Protein AF-A0A2V8IF53-F1 (afdb_monomer_lite)

pLDDT: mean 91.67, std 13.48, range [43.0, 98.69]

Sequence (154 aa):
MWLVLLFALASHRIVSTAPSVTEILFALGAGDQVVGDTLYCNYPEAAKSKPKIGGYATPNIELILALNPDLVFVNDSQTNVAAALRQTGRIDVITLHPDSVSGIYRSIQIIAEKIGMPERGTRLVQSIDSEIHQNTGRTNRAPKPKVLFVVGRT

Structure (mmCIF, N/CA/C/O backbone):
data_AF-A0A2V8IF53-F1
#
_entry.id   AF-A0A2V8IF53-F1
#
loop_
_atom_site.group_PDB
_atom_site.id
_atom_site.type_symbol
_atom_site.label_atom_id
_atom_site.label_alt_id
_atom_site.label_comp_id
_atom_site.label_asym_id
_atom_site.label_entity_id
_atom_site.label_seq_id
_atom_site.pdbx_PDB_ins_code
_atom_site.Cartn_x
_atom_site.Cartn_y
_atom_site.Cartn_z
_atom_site.occupancy
_atom_site.B_iso_or_equiv
_atom_site.auth_seq_id
_atom_site.auth_comp_id
_atom_site.auth_asym_id
_atom_site.auth_atom_id
_atom_site.pdbx_PDB_model_num
ATOM 1 N N . MET A 1 1 ? -1.450 -26.751 34.336 1.00 44.84 1 MET A N 1
ATOM 2 C CA . MET A 1 1 ? -1.413 -27.158 32.914 1.00 44.84 1 MET A CA 1
ATOM 3 C C . MET A 1 1 ? -2.764 -26.859 32.257 1.00 44.84 1 MET A C 1
ATOM 5 O O . MET A 1 1 ? -3.465 -27.786 31.905 1.00 44.84 1 MET A O 1
ATOM 9 N N . TRP A 1 2 ? -3.148 -25.578 32.163 1.00 44.59 2 TRP A N 1
ATOM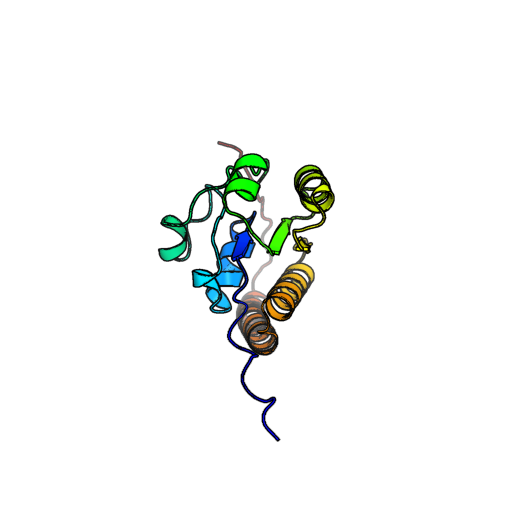 10 C CA . TRP A 1 2 ? -4.378 -25.078 31.511 1.00 44.59 2 TRP A CA 1
ATOM 11 C C . TRP A 1 2 ? -4.145 -23.613 31.089 1.00 44.59 2 TRP A C 1
ATOM 13 O O . TRP A 1 2 ? -4.813 -22.697 31.552 1.00 44.59 2 TRP A O 1
ATOM 23 N N . LEU A 1 3 ? -3.096 -23.361 30.301 1.00 46.38 3 LEU A N 1
ATOM 24 C CA . LEU A 1 3 ? -2.788 -22.012 29.800 1.00 46.38 3 LEU A CA 1
ATOM 25 C C . LEU A 1 3 ? -2.203 -22.077 28.385 1.00 46.38 3 LEU A C 1
ATOM 27 O O . LEU A 1 3 ? -1.224 -21.425 28.048 1.00 46.38 3 LEU A O 1
ATOM 31 N N . VAL A 1 4 ? -2.791 -22.938 27.562 1.00 48.81 4 VAL A N 1
ATOM 32 C CA . VAL A 1 4 ? -2.523 -23.021 26.129 1.00 48.81 4 VAL A CA 1
ATOM 33 C C . VAL A 1 4 ? -3.899 -22.994 25.484 1.00 48.81 4 VAL A C 1
ATOM 35 O O . VAL A 1 4 ? -4.661 -23.911 25.757 1.00 48.81 4 VAL A O 1
ATOM 38 N N . LEU A 1 5 ? -4.199 -21.936 24.715 1.00 47.09 5 LEU A N 1
ATOM 39 C CA . LEU A 1 5 ? -5.403 -21.680 23.881 1.00 47.09 5 LEU A CA 1
ATOM 40 C C . LEU A 1 5 ? -6.131 -20.352 24.171 1.00 47.09 5 LEU A C 1
ATOM 42 O O . LEU A 1 5 ? -7.354 -20.285 24.175 1.00 47.09 5 LEU A O 1
ATOM 46 N N . LEU A 1 6 ? -5.380 -19.261 24.341 1.00 45.66 6 LEU A N 1
ATOM 47 C CA . LEU A 1 6 ? -5.907 -17.895 24.178 1.00 45.66 6 LEU A CA 1
ATOM 48 C C . LEU A 1 6 ? -5.072 -17.060 23.190 1.00 45.66 6 LEU A C 1
ATOM 50 O O . LEU A 1 6 ? -5.159 -15.843 23.174 1.00 45.66 6 LEU A O 1
ATOM 54 N N . PHE A 1 7 ? -4.307 -17.711 22.305 1.00 43.81 7 PHE A N 1
ATOM 55 C CA . PHE A 1 7 ? -3.805 -17.084 21.072 1.00 43.81 7 PHE A CA 1
ATOM 56 C C . PHE A 1 7 ? -4.845 -17.211 19.949 1.00 43.81 7 PHE A C 1
ATOM 58 O O . PHE A 1 7 ? -4.545 -17.579 18.815 1.00 43.81 7 PHE A O 1
ATOM 65 N N . ALA A 1 8 ? -6.108 -16.937 20.277 1.00 43.00 8 ALA A N 1
ATOM 66 C CA . ALA A 1 8 ? -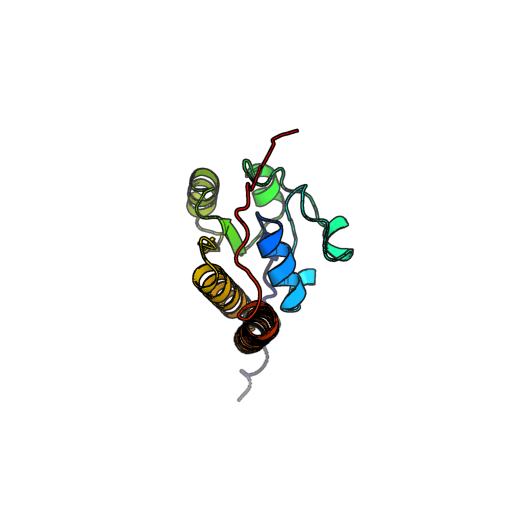7.121 -16.715 19.266 1.00 43.00 8 ALA A CA 1
ATOM 67 C C . ALA A 1 8 ? -6.849 -15.343 18.631 1.00 43.00 8 ALA A C 1
ATOM 69 O O . ALA A 1 8 ? -7.219 -14.314 19.181 1.00 43.00 8 ALA A O 1
ATOM 70 N N . LEU A 1 9 ? -6.181 -15.356 17.475 1.00 48.16 9 LEU A N 1
ATOM 71 C CA . LEU A 1 9 ? -6.576 -14.542 16.322 1.00 48.16 9 LEU A CA 1
ATOM 72 C C . LEU A 1 9 ? -6.796 -13.043 16.608 1.00 48.16 9 LEU A C 1
ATOM 74 O O . LEU A 1 9 ? -7.868 -12.514 16.315 1.00 48.16 9 LEU A O 1
ATOM 78 N N . ALA A 1 10 ? -5.792 -12.323 17.112 1.00 54.56 10 ALA A N 1
ATOM 79 C CA . ALA A 1 10 ? -5.787 -10.869 16.946 1.00 54.56 10 ALA A CA 1
ATOM 80 C C . ALA A 1 10 ? -5.505 -10.566 15.463 1.00 54.56 10 ALA A C 1
ATOM 82 O O . ALA A 1 10 ? -4.371 -10.326 15.061 1.00 54.56 10 ALA A O 1
ATOM 83 N N . SER A 1 11 ? -6.531 -10.709 14.623 1.00 78.06 11 SER A N 1
ATOM 84 C CA . SER A 1 11 ? -6.472 -10.320 13.219 1.00 78.06 11 SER A CA 1
ATOM 85 C C . SER A 1 11 ? -6.381 -8.803 13.167 1.00 78.06 11 SER A C 1
ATOM 87 O O . SER A 1 11 ? -7.297 -8.129 13.641 1.00 78.06 11 SER A O 1
ATOM 89 N N . HIS A 1 12 ? -5.302 -8.280 12.589 1.00 89.56 12 HIS A N 1
ATOM 90 C CA . HIS A 1 12 ? -5.130 -6.843 12.434 1.00 89.56 12 HIS A CA 1
ATOM 91 C C . HIS A 1 12 ? -6.292 -6.236 11.643 1.00 89.56 12 HIS A C 1
ATOM 93 O O . HIS A 1 12 ? -6.852 -6.857 10.733 1.00 89.56 12 HIS A O 1
ATOM 99 N N . ARG A 1 13 ? -6.640 -4.995 11.974 1.00 97.69 13 ARG A N 1
ATOM 100 C CA . ARG A 1 13 ? -7.487 -4.130 11.149 1.00 97.69 13 ARG A CA 1
ATOM 101 C C . ARG A 1 13 ? -6.573 -3.188 10.386 1.00 97.69 13 ARG A C 1
ATOM 103 O O . ARG A 1 13 ? -6.148 -2.158 10.909 1.00 97.69 13 ARG A O 1
ATOM 110 N N . ILE A 1 14 ? -6.270 -3.564 9.149 1.00 98.62 14 ILE A N 1
ATOM 111 C CA . ILE A 1 14 ? -5.221 -2.943 8.346 1.00 98.62 14 ILE A CA 1
ATOM 112 C C . ILE A 1 14 ? -5.814 -1.877 7.432 1.00 98.62 14 ILE A C 1
ATOM 114 O O . ILE A 1 14 ? -6.746 -2.143 6.671 1.00 98.62 14 ILE A O 1
ATOM 118 N N . VAL A 1 15 ? -5.228 -0.685 7.443 1.00 98.69 15 VAL A N 1
ATOM 119 C CA . VAL A 1 15 ? -5.435 0.299 6.376 1.00 98.69 15 VAL A CA 1
ATOM 120 C C . VAL A 1 15 ? -4.186 0.391 5.508 1.00 98.69 15 VAL A C 1
ATOM 122 O O . VAL A 1 15 ? -3.064 0.522 6.002 1.00 98.69 15 VAL A O 1
ATOM 125 N N . SER A 1 16 ? -4.404 0.341 4.196 1.00 98.25 16 SER A N 1
ATOM 126 C CA . SER A 1 16 ? -3.381 0.530 3.173 1.00 98.25 16 SER A CA 1
ATOM 127 C C . SER A 1 16 ? -3.539 1.902 2.526 1.00 98.25 16 SER A C 1
ATOM 129 O O . SER A 1 16 ? -4.583 2.212 1.958 1.00 98.25 16 SER A O 1
ATOM 131 N N . THR A 1 17 ? -2.508 2.742 2.558 1.00 98.12 17 THR A N 1
ATOM 132 C CA . THR A 1 17 ? -2.570 4.076 1.936 1.00 98.12 17 THR A CA 1
ATOM 133 C C . THR A 1 17 ? -1.946 4.129 0.538 1.00 98.12 17 THR A C 1
ATOM 135 O O . THR A 1 17 ? -1.714 5.220 0.009 1.00 98.12 17 THR A O 1
ATOM 138 N N . ALA A 1 18 ? -1.687 2.977 -0.090 1.00 97.56 18 ALA A N 1
ATOM 139 C CA . ALA A 1 18 ? -1.153 2.902 -1.448 1.00 97.56 18 ALA A CA 1
ATOM 140 C C . ALA A 1 18 ? -1.639 1.653 -2.205 1.00 97.56 18 ALA A C 1
ATOM 142 O O . ALA A 1 18 ? -1.716 0.585 -1.599 1.00 97.56 18 ALA A O 1
ATOM 143 N N . PRO A 1 19 ? -1.900 1.735 -3.527 1.00 97.69 19 PRO A N 1
ATOM 144 C CA . PRO A 1 19 ? -2.286 0.568 -4.328 1.00 97.69 19 PRO A CA 1
ATOM 145 C C . PRO A 1 19 ? -1.312 -0.603 -4.206 1.00 97.69 19 PRO A C 1
ATOM 147 O O . PRO A 1 19 ? -1.726 -1.702 -3.858 1.00 97.69 19 PRO A O 1
ATOM 150 N N . SER A 1 20 ? -0.009 -0.351 -4.352 1.00 97.19 20 SER A N 1
ATOM 151 C CA . SER A 1 20 ? 1.022 -1.392 -4.246 1.00 97.19 20 SER A CA 1
ATOM 152 C C . SER A 1 20 ? 1.027 -2.104 -2.891 1.00 97.19 20 SER A C 1
ATOM 154 O O . SER A 1 20 ? 1.244 -3.310 -2.823 1.00 97.19 20 SER A O 1
ATOM 156 N N . VAL A 1 21 ? 0.745 -1.385 -1.803 1.00 98.25 21 VAL A N 1
ATOM 157 C CA . VAL A 1 21 ? 0.645 -1.970 -0.459 1.00 98.25 21 VAL A CA 1
ATOM 158 C C . VAL A 1 21 ? -0.590 -2.859 -0.348 1.00 98.25 21 VAL A C 1
ATOM 160 O O . VAL A 1 21 ? -0.504 -3.954 0.206 1.00 98.25 21 VAL A O 1
ATOM 163 N N . THR A 1 22 ? -1.719 -2.430 -0.918 1.00 98.62 22 THR A N 1
ATOM 164 C CA . THR A 1 22 ? -2.940 -3.243 -0.978 1.00 98.62 22 THR A CA 1
ATOM 165 C C . THR A 1 22 ? -2.663 -4.545 -1.720 1.00 98.62 22 THR A C 1
ATOM 167 O O . THR A 1 22 ? -2.941 -5.619 -1.193 1.00 98.62 22 THR A O 1
ATOM 170 N N . GLU A 1 23 ? -2.035 -4.474 -2.891 1.00 98.50 23 GLU A N 1
ATOM 171 C CA . GLU A 1 23 ? -1.697 -5.657 -3.686 1.00 98.50 23 GLU A CA 1
ATOM 172 C C . GLU A 1 23 ? -0.788 -6.633 -2.929 1.00 98.50 23 GLU A C 1
ATOM 174 O O . GLU A 1 23 ? -1.057 -7.835 -2.920 1.00 98.50 23 GLU A O 1
ATOM 179 N N . ILE A 1 24 ? 0.231 -6.130 -2.222 1.00 98.50 24 ILE A N 1
ATOM 180 C CA . ILE A 1 24 ? 1.110 -6.959 -1.385 1.00 98.50 24 ILE A CA 1
ATOM 181 C C . ILE A 1 24 ? 0.313 -7.650 -0.270 1.00 98.50 24 ILE A C 1
ATOM 183 O O . ILE A 1 24 ? 0.467 -8.853 -0.066 1.00 98.50 24 ILE A O 1
ATOM 187 N N . LEU A 1 25 ? -0.566 -6.934 0.437 1.00 98.50 25 LEU A N 1
ATOM 188 C CA . LEU A 1 25 ? -1.388 -7.513 1.509 1.00 98.50 25 LEU A CA 1
ATOM 189 C C . LEU A 1 25 ? -2.289 -8.641 0.994 1.00 98.50 25 LEU A C 1
ATOM 191 O O . LEU A 1 25 ? -2.403 -9.687 1.637 1.00 98.50 25 LEU A O 1
ATOM 195 N N . PHE A 1 26 ? -2.890 -8.468 -0.184 1.00 98.50 26 PHE A N 1
ATOM 196 C CA . PHE A 1 26 ? -3.671 -9.524 -0.824 1.00 98.50 26 PHE A CA 1
ATOM 197 C C . PHE A 1 26 ? -2.797 -10.702 -1.271 1.00 98.50 26 PHE A C 1
ATOM 199 O O . PHE A 1 26 ? -3.159 -11.846 -1.000 1.00 98.50 26 PHE A O 1
ATOM 206 N N . ALA A 1 27 ? -1.633 -10.449 -1.875 1.00 98.25 27 ALA A N 1
ATOM 207 C CA . ALA A 1 27 ? -0.693 -11.494 -2.287 1.00 98.25 27 ALA A CA 1
ATOM 208 C C . ALA A 1 27 ? -0.168 -12.320 -1.098 1.00 98.25 27 ALA A C 1
ATOM 210 O O . ALA A 1 27 ? 0.072 -13.521 -1.220 1.00 98.25 27 ALA A O 1
ATOM 211 N N . LEU A 1 28 ? -0.041 -11.701 0.078 1.00 98.06 28 LEU A N 1
ATOM 212 C CA . LEU A 1 28 ? 0.330 -12.381 1.320 1.00 98.06 28 LEU A CA 1
ATOM 213 C C . LEU A 1 28 ? -0.849 -13.121 1.976 1.00 98.06 28 LEU A C 1
ATOM 215 O O . LEU A 1 28 ? -0.641 -13.893 2.911 1.00 98.06 28 LEU A O 1
ATOM 219 N N . GLY A 1 29 ? -2.076 -12.950 1.479 1.00 96.56 29 GLY A N 1
ATOM 220 C CA . GLY A 1 29 ? -3.283 -13.578 2.019 1.00 96.56 29 GLY A CA 1
ATOM 221 C C . GLY A 1 29 ? -3.858 -12.871 3.250 1.00 96.56 29 GLY A C 1
ATOM 222 O O . GLY A 1 29 ? -4.531 -13.511 4.052 1.00 96.56 29 GLY A O 1
ATOM 223 N N . ALA A 1 30 ? -3.598 -11.571 3.403 1.00 97.25 30 ALA A N 1
ATOM 224 C CA . ALA A 1 30 ? -4.172 -10.710 4.440 1.00 97.25 30 ALA A CA 1
ATOM 225 C C . ALA A 1 30 ? -5.255 -9.757 3.898 1.00 97.25 30 ALA A C 1
ATOM 227 O O . ALA A 1 30 ? -5.622 -8.789 4.559 1.00 97.25 30 ALA A O 1
ATOM 228 N N . GLY A 1 31 ? -5.807 -10.032 2.712 1.00 97.00 31 GLY A N 1
ATOM 229 C CA . GLY A 1 31 ? -6.852 -9.210 2.089 1.00 97.00 31 GLY A CA 1
ATOM 230 C C . GLY A 1 31 ? -8.104 -9.018 2.956 1.00 97.00 31 GLY A C 1
ATOM 231 O O . GLY A 1 31 ? -8.696 -7.938 2.955 1.00 97.00 31 GLY A O 1
ATOM 232 N N . ASP A 1 32 ? -8.485 -10.018 3.753 1.00 96.31 32 ASP A N 1
ATOM 233 C CA . ASP A 1 32 ? -9.634 -9.934 4.671 1.00 96.31 32 ASP A CA 1
ATOM 234 C C . ASP A 1 32 ? -9.383 -8.994 5.857 1.00 96.31 32 ASP A C 1
ATOM 236 O O . ASP A 1 32 ? -10.321 -8.420 6.405 1.00 96.31 32 ASP A O 1
ATOM 240 N N . GLN A 1 33 ? -8.113 -8.776 6.199 1.00 97.44 33 GLN A N 1
ATOM 241 C CA . GLN A 1 33 ? -7.681 -7.865 7.260 1.00 97.44 33 GLN A CA 1
ATOM 242 C C . GLN A 1 33 ? -7.680 -6.403 6.794 1.00 97.44 33 GLN A C 1
ATOM 244 O O . GLN A 1 33 ? -7.668 -5.489 7.617 1.00 97.44 33 GLN A O 1
ATOM 249 N N . VAL A 1 34 ? -7.712 -6.161 5.477 1.00 98.38 34 VAL A N 1
ATOM 250 C CA . VAL A 1 34 ? -7.773 -4.811 4.908 1.00 98.38 34 VAL A CA 1
ATOM 251 C C . VAL A 1 34 ? -9.170 -4.235 5.121 1.00 98.38 34 VAL A C 1
ATOM 253 O O . VAL A 1 34 ? -10.143 -4.703 4.522 1.00 98.38 34 VAL A O 1
ATOM 256 N N . VAL A 1 35 ? -9.261 -3.202 5.957 1.00 98.50 35 VAL A N 1
ATOM 257 C CA . VAL A 1 35 ? -10.508 -2.495 6.290 1.00 98.50 35 VAL A CA 1
ATOM 258 C C . VAL A 1 35 ? -10.653 -1.162 5.558 1.00 98.50 35 VAL A C 1
ATOM 260 O O . VAL A 1 35 ? -11.744 -0.601 5.551 1.00 98.50 35 VAL A O 1
ATOM 263 N N . GLY A 1 36 ? -9.591 -0.673 4.915 1.00 98.50 36 GLY A N 1
ATOM 264 C CA . GLY A 1 36 ? -9.638 0.513 4.067 1.00 98.50 36 GLY A CA 1
ATOM 265 C C . GLY A 1 36 ? -8.427 0.632 3.150 1.00 98.50 36 GLY A C 1
ATOM 266 O O . GLY A 1 36 ? -7.317 0.243 3.521 1.00 98.50 36 GLY A O 1
ATOM 267 N N . ASP A 1 37 ? -8.651 1.168 1.954 1.00 98.62 37 ASP A N 1
ATOM 268 C CA . ASP A 1 37 ? -7.616 1.382 0.945 1.00 98.62 37 ASP A CA 1
ATOM 269 C C . ASP A 1 37 ? -7.844 2.671 0.125 1.00 98.62 37 ASP A C 1
ATOM 271 O O . ASP A 1 37 ? -8.788 3.425 0.361 1.00 98.62 37 ASP A O 1
ATOM 275 N N . THR A 1 38 ? -6.952 3.000 -0.811 1.00 98.19 38 THR A N 1
ATOM 276 C CA . THR A 1 38 ? -7.082 4.241 -1.601 1.00 98.19 38 THR A CA 1
ATOM 277 C C . THR A 1 38 ? -8.056 4.102 -2.771 1.00 98.19 38 THR A C 1
ATOM 279 O O . THR A 1 38 ? -8.289 3.007 -3.279 1.00 98.19 38 THR A O 1
ATOM 282 N N . LEU A 1 39 ? -8.535 5.239 -3.288 1.00 97.38 39 LEU A N 1
ATOM 283 C CA . LEU A 1 39 ? -9.381 5.338 -4.489 1.00 97.38 39 LEU A CA 1
ATOM 284 C C . LEU A 1 39 ? -8.809 4.619 -5.724 1.00 97.38 39 LEU A C 1
ATOM 286 O O . LEU A 1 39 ? -9.564 4.240 -6.613 1.00 97.38 39 LEU A O 1
ATOM 290 N N . TYR A 1 40 ? -7.492 4.424 -5.777 1.00 96.38 40 TYR A N 1
ATOM 291 C CA . TYR A 1 40 ? -6.802 3.790 -6.900 1.00 96.38 40 TYR A CA 1
ATOM 292 C C . TYR A 1 40 ? -6.635 2.272 -6.733 1.00 96.38 40 TYR A C 1
ATOM 294 O O . TYR A 1 40 ? -6.130 1.613 -7.635 1.00 96.38 40 TYR A O 1
ATOM 302 N N . CYS A 1 41 ? -7.046 1.702 -5.596 1.00 97.38 41 CYS A N 1
ATOM 303 C CA . CYS A 1 41 ? -6.948 0.265 -5.348 1.00 97.38 41 CYS A CA 1
ATOM 304 C C . CYS A 1 41 ? -8.081 -0.466 -6.073 1.00 97.38 41 CYS A C 1
ATOM 306 O O . CYS A 1 41 ? -9.236 -0.445 -5.633 1.00 97.38 41 CYS A O 1
ATOM 308 N N . ASN A 1 42 ? -7.733 -1.096 -7.192 1.00 97.00 42 ASN A N 1
ATOM 309 C CA . ASN A 1 42 ? -8.644 -1.833 -8.065 1.00 97.00 42 ASN A CA 1
ATOM 310 C C . ASN A 1 42 ? -8.188 -3.277 -8.350 1.00 97.00 42 ASN A C 1
ATOM 312 O O . ASN A 1 42 ? -8.873 -3.979 -9.095 1.00 97.00 42 ASN A O 1
ATOM 316 N N . TYR A 1 43 ? -7.069 -3.706 -7.760 1.00 97.44 43 TYR A N 1
ATOM 317 C CA . TYR A 1 43 ? -6.520 -5.054 -7.859 1.00 97.44 43 TYR A CA 1
ATOM 318 C C . TYR A 1 43 ? -6.131 -5.590 -6.463 1.00 97.44 43 TYR A C 1
ATOM 320 O O . TYR A 1 43 ? -5.612 -4.827 -5.644 1.00 97.44 43 TYR A O 1
ATOM 328 N N . PRO A 1 44 ? -6.374 -6.885 -6.174 1.00 97.56 44 PRO A N 1
ATOM 329 C CA . PRO A 1 44 ? -7.242 -7.792 -6.938 1.00 97.56 44 PRO A CA 1
ATOM 330 C C . PRO A 1 44 ? -8.702 -7.306 -6.929 1.00 97.56 44 PRO A C 1
ATOM 332 O O . PRO A 1 44 ? -9.026 -6.327 -6.263 1.00 97.56 44 PRO A O 1
ATOM 335 N N . GLU A 1 45 ? -9.607 -7.980 -7.646 1.00 97.75 45 GLU A N 1
ATOM 336 C CA . GLU A 1 45 ? -11.021 -7.561 -7.757 1.00 97.75 45 GLU A CA 1
ATOM 337 C C . GLU A 1 45 ? -11.671 -7.291 -6.385 1.00 97.75 45 GLU A C 1
ATOM 339 O O . GLU A 1 45 ? -12.397 -6.313 -6.211 1.00 97.75 45 GLU A O 1
ATOM 344 N N . ALA A 1 46 ? -11.323 -8.096 -5.376 1.00 96.94 46 ALA A N 1
ATOM 345 C CA . ALA A 1 46 ? -11.785 -7.948 -3.997 1.00 96.94 46 ALA A CA 1
ATOM 346 C C . ALA A 1 46 ? -11.355 -6.631 -3.307 1.00 96.94 46 ALA A C 1
ATOM 348 O O . ALA A 1 46 ? -11.963 -6.237 -2.313 1.00 96.94 46 ALA A O 1
ATOM 349 N N . ALA A 1 47 ? -10.335 -5.925 -3.807 1.00 97.75 47 ALA A N 1
ATOM 350 C CA . ALA A 1 47 ? -9.946 -4.604 -3.305 1.00 97.75 47 ALA A CA 1
ATOM 351 C C . ALA A 1 47 ? -10.963 -3.515 -3.697 1.00 97.75 47 ALA A C 1
ATOM 353 O O . ALA A 1 47 ? -11.150 -2.530 -2.981 1.00 97.75 47 ALA A O 1
ATOM 354 N N . LYS A 1 48 ? -11.698 -3.687 -4.806 1.00 97.69 48 LYS A N 1
ATOM 355 C CA . LYS A 1 48 ? -12.672 -2.683 -5.271 1.00 97.69 48 LYS A CA 1
ATOM 356 C C . LYS A 1 48 ? -13.807 -2.451 -4.275 1.00 97.69 48 LYS A C 1
ATOM 358 O O . LYS A 1 48 ? -14.318 -1.339 -4.200 1.00 97.69 48 LYS A O 1
ATOM 363 N N . SER A 1 49 ? -14.170 -3.468 -3.492 1.00 97.06 49 SER A N 1
ATOM 364 C CA . SER A 1 49 ? -15.230 -3.378 -2.483 1.00 97.06 49 SER A CA 1
ATOM 365 C C . SER A 1 49 ? -14.761 -2.826 -1.135 1.00 97.06 49 SER A C 1
ATOM 367 O O . SER A 1 49 ? -15.582 -2.666 -0.232 1.00 97.06 49 SER A O 1
ATOM 369 N N . LYS A 1 50 ? -13.459 -2.569 -0.949 1.00 98.06 50 LYS A N 1
ATOM 370 C CA . LYS A 1 50 ? -12.942 -2.018 0.307 1.00 98.06 50 LYS A CA 1
ATOM 371 C C . LYS A 1 50 ? -13.349 -0.545 0.461 1.00 98.06 50 LYS A C 1
ATOM 373 O O . LYS A 1 50 ? -13.376 0.181 -0.537 1.00 98.06 50 LYS A O 1
ATOM 378 N N . PRO A 1 51 ? -13.658 -0.082 1.689 1.00 98.31 51 PRO A N 1
ATOM 379 C CA . PRO A 1 51 ? -13.896 1.332 1.956 1.00 98.31 51 PRO A CA 1
ATOM 380 C C . PRO A 1 51 ? -12.719 2.197 1.496 1.00 98.31 51 PRO A C 1
ATOM 382 O O . PRO A 1 51 ? -11.565 1.893 1.802 1.00 98.31 51 PRO A O 1
ATOM 385 N N . LYS A 1 52 ? -13.012 3.286 0.778 1.00 98.25 52 LYS A N 1
ATOM 386 C CA . LYS A 1 52 ? -11.980 4.165 0.222 1.00 98.25 52 LYS A CA 1
ATOM 387 C C . LYS A 1 52 ? -11.644 5.291 1.192 1.00 98.25 52 LYS A C 1
ATOM 389 O O . LYS A 1 52 ? -12.519 6.048 1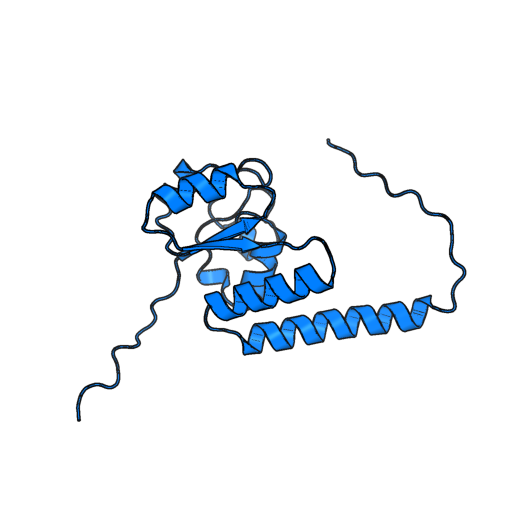.598 1.00 98.25 52 LYS A O 1
ATOM 394 N N . ILE A 1 53 ? -10.363 5.442 1.506 1.00 98.25 53 ILE A N 1
ATOM 395 C CA . ILE A 1 53 ? -9.827 6.460 2.422 1.00 98.25 53 ILE A CA 1
ATOM 396 C C . ILE A 1 53 ? -9.278 7.694 1.689 1.00 98.25 53 ILE A C 1
ATOM 398 O O . ILE A 1 53 ? -8.455 8.424 2.227 1.00 98.25 53 ILE A O 1
ATOM 402 N N . GLY A 1 54 ? -9.700 7.938 0.448 1.00 97.25 54 GLY A N 1
ATOM 403 C CA . GLY A 1 54 ? -9.206 9.046 -0.374 1.00 97.25 54 GLY A CA 1
ATOM 404 C C . GLY A 1 54 ? -8.047 8.665 -1.300 1.00 97.25 54 GLY A C 1
ATOM 405 O O . GLY A 1 54 ? -7.876 7.502 -1.672 1.00 97.25 54 GLY A O 1
ATOM 406 N N . GLY A 1 55 ? -7.299 9.669 -1.760 1.00 95.81 55 GLY A N 1
ATOM 407 C CA . GLY A 1 55 ? -6.264 9.499 -2.782 1.00 95.81 55 GLY A CA 1
ATOM 408 C C . GLY A 1 55 ? -4.932 8.983 -2.232 1.00 95.81 55 GLY A C 1
ATOM 409 O O . GLY A 1 55 ? -4.687 9.006 -1.032 1.00 95.81 55 GLY A O 1
ATOM 410 N N . TYR A 1 56 ? -4.032 8.578 -3.132 1.00 93.19 56 TYR A N 1
ATOM 411 C CA . TYR A 1 56 ? -2.658 8.198 -2.781 1.00 93.19 56 TYR A CA 1
ATOM 412 C C . TYR A 1 56 ? -1.846 9.365 -2.195 1.00 93.19 56 TYR A C 1
ATOM 414 O O . TYR A 1 56 ? -1.171 9.205 -1.186 1.00 93.19 56 TYR A O 1
ATOM 422 N N . ALA A 1 57 ? -1.896 10.549 -2.815 1.00 91.06 57 ALA A N 1
ATOM 423 C CA . ALA A 1 57 ? -1.129 11.707 -2.343 1.00 91.06 57 ALA A CA 1
ATOM 424 C C . ALA A 1 57 ? -1.740 12.344 -1.084 1.00 91.06 57 ALA A C 1
ATOM 426 O O . ALA A 1 57 ? -1.030 12.936 -0.275 1.00 91.06 57 ALA A O 1
ATOM 427 N N . THR A 1 58 ? -3.058 12.217 -0.925 1.00 89.25 58 THR A N 1
ATOM 428 C CA . THR A 1 58 ? -3.837 12.835 0.152 1.00 89.25 58 THR A CA 1
ATOM 429 C C . THR A 1 58 ? -4.837 11.848 0.777 1.00 89.25 58 THR A C 1
ATOM 431 O O . THR A 1 58 ? -6.051 12.007 0.617 1.00 89.25 58 THR A O 1
ATOM 434 N N . PRO A 1 59 ? -4.360 10.812 1.497 1.00 96.06 59 PRO A N 1
ATOM 435 C CA . PRO A 1 59 ? -5.228 9.977 2.321 1.00 96.06 59 PRO A CA 1
ATOM 436 C C . PRO A 1 59 ? -5.980 10.820 3.362 1.00 96.06 59 PRO A C 1
ATOM 438 O O . PRO A 1 59 ? -5.397 11.684 4.018 1.00 96.06 59 PRO A O 1
ATOM 441 N N . ASN A 1 60 ? -7.275 10.567 3.530 1.00 97.94 60 ASN A N 1
ATOM 442 C CA . ASN A 1 60 ? -8.127 11.267 4.481 1.00 97.94 60 ASN A CA 1
ATOM 443 C C . ASN A 1 60 ? -8.010 10.622 5.871 1.00 97.94 60 ASN A C 1
ATOM 445 O O . ASN A 1 60 ? -8.495 9.515 6.099 1.00 97.94 60 ASN A O 1
ATOM 449 N N . ILE A 1 61 ? -7.392 11.342 6.808 1.00 97.62 61 ILE A N 1
ATOM 450 C CA . ILE A 1 61 ? -7.139 10.870 8.175 1.00 97.62 61 ILE A CA 1
ATOM 451 C C . ILE A 1 61 ? -8.441 10.564 8.928 1.00 97.62 61 ILE A C 1
ATOM 453 O O . ILE A 1 61 ? -8.502 9.558 9.626 1.00 97.62 61 ILE A O 1
ATOM 457 N N . GLU A 1 62 ? -9.493 11.370 8.777 1.00 97.75 62 GLU A N 1
ATOM 458 C CA . GLU A 1 62 ? -10.769 11.150 9.474 1.00 97.75 62 GLU A CA 1
ATOM 459 C C . GLU A 1 62 ? -11.419 9.832 9.043 1.00 97.75 62 GLU A C 1
ATOM 461 O O . GLU A 1 62 ? -11.849 9.047 9.890 1.00 97.75 62 GLU A O 1
ATOM 466 N N . LEU A 1 63 ? -11.405 9.539 7.736 1.00 98.38 63 LEU A N 1
ATOM 467 C CA . LEU A 1 63 ? -11.882 8.258 7.208 1.00 98.38 63 LEU A CA 1
ATOM 468 C C . LEU A 1 63 ? -11.043 7.087 7.727 1.00 98.38 63 LEU A C 1
ATOM 470 O O . LEU A 1 63 ? -11.603 6.061 8.107 1.00 98.38 63 LEU A O 1
ATOM 474 N N . ILE A 1 64 ? -9.715 7.240 7.794 1.00 98.38 64 ILE A N 1
ATOM 475 C CA . ILE A 1 64 ? -8.829 6.216 8.368 1.00 98.38 64 ILE A CA 1
ATOM 476 C C . ILE A 1 64 ? -9.206 5.954 9.830 1.00 98.38 64 ILE A C 1
ATOM 478 O O . ILE A 1 64 ? -9.376 4.802 10.222 1.00 98.38 64 ILE A O 1
ATOM 482 N N . LEU A 1 65 ? -9.374 7.001 10.641 1.00 97.81 65 LEU A N 1
ATOM 483 C CA . LEU A 1 65 ? -9.691 6.862 12.064 1.00 97.81 65 LEU A CA 1
ATOM 484 C C . LEU A 1 65 ? -11.070 6.235 12.301 1.00 97.81 65 LEU A C 1
ATOM 486 O O . LEU A 1 65 ? -11.200 5.418 13.217 1.00 97.81 65 LEU A O 1
ATOM 490 N N . ALA A 1 66 ? -12.061 6.567 11.468 1.00 98.25 66 ALA A N 1
ATOM 491 C CA . ALA A 1 66 ? -13.416 6.020 11.533 1.00 98.25 66 ALA A CA 1
ATOM 492 C C . ALA A 1 66 ? -13.464 4.501 11.294 1.00 98.25 66 ALA A C 1
ATOM 494 O O . ALA A 1 66 ? -14.320 3.812 11.848 1.00 98.25 66 ALA A O 1
ATOM 495 N N . LEU A 1 67 ? -12.514 3.954 10.528 1.00 98.19 67 LEU A N 1
ATOM 496 C CA . LEU A 1 67 ? -12.388 2.509 10.304 1.00 98.19 67 LEU A CA 1
ATOM 497 C C . LEU A 1 67 ? -11.783 1.762 11.499 1.00 98.19 67 LEU A C 1
ATOM 499 O O . LEU A 1 67 ? -11.692 0.535 11.464 1.00 98.19 67 LEU A O 1
ATOM 503 N N . ASN A 1 68 ? -11.380 2.470 12.554 1.00 97.19 68 ASN A N 1
ATOM 504 C CA . ASN A 1 68 ? -10.765 1.910 13.753 1.00 97.19 68 ASN A CA 1
ATOM 505 C C . ASN A 1 68 ? -9.641 0.884 13.458 1.00 97.19 68 ASN A C 1
ATOM 507 O O . ASN A 1 68 ? -9.759 -0.272 13.875 1.00 97.19 68 ASN A O 1
ATOM 511 N N . PRO A 1 69 ? -8.599 1.257 12.689 1.00 98.00 69 PRO A N 1
ATOM 512 C CA . PRO A 1 69 ? -7.470 0.378 12.424 1.00 98.00 69 PRO A CA 1
ATOM 513 C C . PRO A 1 69 ? -6.555 0.265 13.642 1.00 98.00 69 PRO A C 1
ATOM 515 O O . PRO A 1 69 ? -6.475 1.183 14.463 1.00 98.00 69 PRO A O 1
ATOM 518 N N . ASP A 1 70 ? -5.826 -0.843 13.708 1.00 97.38 70 ASP A N 1
ATOM 519 C CA . ASP A 1 70 ? -4.708 -1.042 14.636 1.00 97.38 70 ASP A CA 1
ATOM 520 C C . ASP A 1 70 ? -3.344 -0.997 13.925 1.00 97.38 70 ASP A C 1
ATOM 522 O O . ASP A 1 70 ? -2.328 -0.743 14.571 1.00 97.38 70 ASP A O 1
ATOM 526 N N . LEU A 1 71 ? -3.328 -1.147 12.595 1.00 98.50 71 LEU A N 1
ATOM 527 C CA . LEU A 1 71 ? -2.136 -1.125 11.755 1.00 98.50 71 LEU A CA 1
ATOM 528 C C . LEU A 1 71 ? -2.389 -0.298 10.491 1.00 98.50 71 LEU A C 1
ATOM 530 O O . LEU A 1 71 ? -3.353 -0.526 9.756 1.00 98.50 71 LEU A O 1
ATOM 534 N N . VAL A 1 72 ? -1.505 0.658 10.209 1.00 98.62 72 VAL A N 1
ATOM 535 C CA . VAL A 1 72 ? -1.554 1.462 8.983 1.00 98.62 72 VAL A CA 1
ATOM 536 C C . VAL A 1 72 ? -0.198 1.444 8.302 1.00 98.62 72 VAL A C 1
ATOM 538 O O . VAL A 1 72 ? 0.813 1.846 8.879 1.00 98.62 72 VAL A O 1
ATOM 541 N N . PHE A 1 73 ? -0.187 1.023 7.043 1.00 98.62 73 PHE A N 1
ATOM 542 C CA . PHE A 1 73 ? 0.986 1.132 6.186 1.00 98.62 73 PHE A CA 1
ATOM 543 C C . PHE A 1 73 ? 0.916 2.432 5.397 1.00 98.62 73 PHE A C 1
ATOM 545 O O . PHE A 1 73 ? -0.065 2.668 4.692 1.00 98.62 73 PHE A O 1
ATOM 552 N N . VAL A 1 74 ? 1.965 3.245 5.509 1.00 97.88 74 VAL A N 1
ATOM 553 C CA . VAL A 1 74 ? 2.105 4.532 4.823 1.00 97.88 74 VAL A CA 1
ATOM 554 C C . VAL A 1 74 ? 3.330 4.544 3.925 1.00 97.88 74 VAL A C 1
ATOM 556 O O . VAL A 1 74 ? 4.358 3.955 4.255 1.00 97.88 74 VAL A O 1
ATOM 559 N N . ASN A 1 75 ? 3.240 5.233 2.792 1.00 95.38 75 ASN A N 1
ATOM 560 C CA . ASN A 1 75 ? 4.417 5.524 1.978 1.00 95.38 75 ASN A CA 1
ATOM 561 C C . ASN A 1 75 ? 5.228 6.666 2.626 1.00 95.38 75 ASN A C 1
ATOM 563 O O . ASN A 1 75 ? 4.660 7.527 3.303 1.00 95.38 75 ASN A O 1
ATOM 567 N N . ASP A 1 76 ? 6.544 6.681 2.441 1.00 93.50 76 ASP A N 1
ATOM 568 C CA . ASP A 1 76 ? 7.447 7.708 2.971 1.00 93.50 76 ASP A CA 1
ATOM 569 C C . ASP A 1 76 ? 7.117 9.128 2.493 1.00 93.50 76 ASP A C 1
ATOM 571 O O . ASP A 1 76 ? 7.313 10.088 3.241 1.00 93.50 76 ASP A O 1
ATOM 575 N N . SER A 1 77 ? 6.489 9.272 1.324 1.00 93.69 77 SER A N 1
ATOM 576 C CA . SER A 1 77 ? 5.991 10.562 0.840 1.00 93.69 77 SER A CA 1
ATOM 577 C C . SER A 1 77 ? 4.801 11.117 1.642 1.00 93.69 77 SER A C 1
ATOM 579 O O . SER A 1 77 ? 4.449 12.285 1.488 1.00 93.69 77 SER A O 1
ATOM 581 N N . GLN A 1 78 ? 4.141 10.309 2.479 1.00 94.81 78 GLN A N 1
ATOM 582 C CA . GLN A 1 78 ? 2.920 10.667 3.218 1.00 94.81 78 GLN A CA 1
ATOM 583 C C . GLN A 1 78 ? 3.219 11.083 4.672 1.00 94.81 78 GLN A C 1
ATOM 585 O O . GLN A 1 78 ? 2.527 10.687 5.614 1.00 94.81 78 GLN A O 1
ATOM 590 N N . THR A 1 79 ? 4.257 11.897 4.873 1.00 94.62 79 THR A N 1
ATOM 591 C CA . THR A 1 79 ? 4.781 12.281 6.198 1.00 94.62 79 THR A CA 1
ATOM 592 C C . THR A 1 79 ? 3.726 12.878 7.134 1.00 94.62 79 THR A C 1
ATOM 594 O O . THR A 1 79 ? 3.657 12.494 8.301 1.00 94.62 79 THR A O 1
ATOM 597 N N . ASN A 1 80 ? 2.859 13.759 6.626 1.00 95.38 80 ASN A N 1
ATOM 598 C CA . ASN A 1 80 ? 1.803 14.399 7.420 1.00 95.38 80 ASN A CA 1
ATOM 599 C C . ASN A 1 80 ? 0.759 13.391 7.924 1.00 95.38 80 ASN A C 1
ATOM 601 O O . ASN A 1 80 ? 0.362 13.445 9.087 1.00 95.38 80 ASN A O 1
ATOM 605 N N . VAL A 1 81 ? 0.353 12.443 7.070 1.00 96.25 81 VAL A N 1
ATOM 606 C CA . VAL A 1 81 ? -0.572 11.363 7.451 1.00 96.25 81 VAL A CA 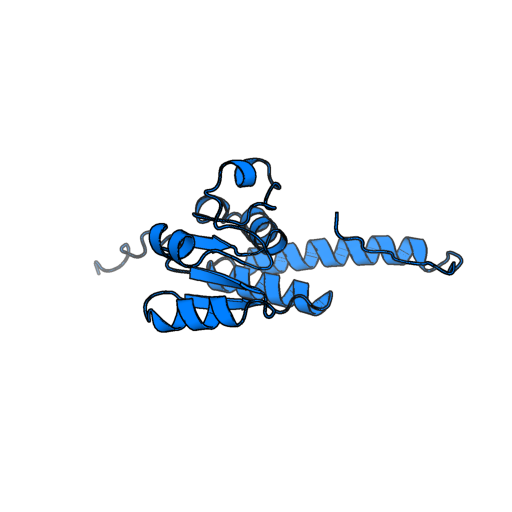1
ATOM 607 C C . VAL A 1 81 ? 0.074 10.484 8.516 1.00 96.25 81 VAL A C 1
ATOM 609 O O . VAL A 1 81 ? -0.543 10.206 9.542 1.00 96.25 81 VAL A O 1
ATOM 612 N N . ALA A 1 82 ? 1.340 10.106 8.317 1.00 97.12 82 ALA A N 1
ATOM 613 C CA . ALA A 1 82 ? 2.083 9.298 9.276 1.00 97.12 82 ALA A CA 1
ATOM 614 C C . ALA A 1 82 ? 2.177 9.977 10.652 1.00 97.12 82 ALA A C 1
ATOM 616 O O . ALA A 1 82 ? 1.920 9.345 11.676 1.00 97.12 82 ALA A O 1
ATOM 617 N N . ALA A 1 83 ? 2.524 11.267 10.682 1.00 97.31 83 ALA A N 1
ATOM 618 C CA . ALA A 1 83 ? 2.647 12.041 11.912 1.00 97.31 83 ALA A CA 1
ATOM 619 C C . ALA A 1 83 ? 1.307 12.151 12.655 1.00 97.31 83 ALA A C 1
ATOM 621 O O . ALA A 1 83 ? 1.250 11.859 13.849 1.00 97.31 83 ALA A O 1
ATOM 622 N N . ALA A 1 84 ? 0.228 12.500 11.951 1.00 96.88 84 ALA A N 1
ATOM 623 C CA . ALA A 1 84 ? -1.099 12.638 12.547 1.00 96.88 84 ALA A CA 1
ATOM 624 C C . ALA A 1 84 ? -1.627 11.313 13.119 1.00 96.88 84 ALA A C 1
ATOM 626 O O . ALA A 1 84 ? -2.136 11.276 14.237 1.00 96.88 84 ALA A O 1
ATOM 627 N N . LEU A 1 85 ? -1.461 10.201 12.395 1.00 97.81 85 LEU A N 1
ATOM 628 C CA . LEU A 1 85 ? -1.892 8.887 12.880 1.00 97.81 85 LEU A CA 1
ATOM 629 C C . LEU A 1 85 ? -1.070 8.428 14.092 1.00 97.81 85 LEU A C 1
ATOM 631 O O . LEU A 1 85 ? -1.641 7.898 15.044 1.00 97.81 85 LEU A O 1
ATOM 635 N N . ARG A 1 86 ? 0.245 8.688 14.115 1.00 97.75 86 ARG A N 1
ATOM 636 C CA . ARG A 1 86 ? 1.107 8.373 15.270 1.00 97.75 86 ARG A CA 1
ATOM 637 C C . ARG A 1 86 ? 0.729 9.156 16.524 1.00 97.75 86 ARG A C 1
ATOM 639 O O . ARG A 1 86 ? 0.787 8.599 17.615 1.00 97.75 86 ARG A O 1
ATOM 646 N N . GLN A 1 87 ? 0.296 10.412 16.385 1.00 96.94 87 GLN A N 1
ATOM 647 C CA . GLN A 1 87 ? -0.147 11.238 17.518 1.00 96.94 87 GLN A CA 1
ATOM 648 C C . GLN A 1 87 ? -1.350 10.648 18.265 1.00 96.94 87 GLN A C 1
ATOM 650 O O . GLN A 1 87 ? -1.557 10.970 19.431 1.00 96.94 87 GLN A O 1
ATOM 655 N N . THR A 1 88 ? -2.119 9.754 17.637 1.00 95.12 88 THR A N 1
ATOM 656 C CA . THR A 1 88 ? -3.226 9.061 18.314 1.00 95.12 88 THR A CA 1
ATOM 657 C C . THR A 1 88 ? -2.762 8.081 19.393 1.00 95.12 88 THR A C 1
ATOM 659 O O . THR A 1 88 ? -3.572 7.676 20.223 1.00 95.12 88 THR A O 1
ATOM 662 N N . GLY A 1 89 ? -1.495 7.646 19.359 1.00 94.06 89 GLY A N 1
ATOM 663 C CA . GLY A 1 89 ? -0.899 6.718 20.325 1.00 94.06 89 GLY A CA 1
ATOM 664 C C . GLY A 1 89 ? -1.448 5.285 20.303 1.00 94.06 89 GLY A C 1
ATOM 665 O O . GLY A 1 89 ? -0.957 4.447 21.053 1.00 94.06 89 GLY A O 1
ATOM 666 N N . ARG A 1 90 ? -2.447 4.988 19.461 1.00 94.12 90 ARG A N 1
ATOM 667 C CA . ARG A 1 90 ? -3.158 3.694 19.428 1.00 94.12 90 ARG A CA 1
ATOM 668 C C . ARG A 1 90 ? -2.929 2.876 18.155 1.00 94.12 90 ARG A C 1
ATOM 670 O O . ARG A 1 90 ? -3.292 1.709 18.122 1.00 94.12 90 ARG A O 1
ATOM 677 N N . ILE A 1 91 ? -2.404 3.504 17.104 1.00 97.69 91 ILE A N 1
ATOM 678 C CA . ILE A 1 91 ? -2.240 2.909 15.774 1.00 97.69 91 ILE A CA 1
ATOM 679 C C . ILE A 1 91 ? -0.756 2.621 15.551 1.00 97.69 91 ILE A C 1
ATOM 681 O O . ILE A 1 91 ? 0.061 3.539 15.660 1.00 97.69 91 ILE A O 1
ATOM 685 N N . ASP A 1 92 ? -0.404 1.384 15.192 1.00 97.69 92 ASP A N 1
ATOM 686 C CA . ASP A 1 92 ? 0.939 1.075 14.696 1.00 97.69 92 ASP A CA 1
ATOM 687 C C . ASP A 1 92 ? 1.067 1.588 13.253 1.00 97.69 92 ASP A C 1
ATOM 689 O O . ASP A 1 92 ? 0.340 1.160 12.354 1.00 97.69 92 ASP A O 1
ATOM 693 N N . VAL A 1 93 ? 1.954 2.560 13.027 1.00 98.38 93 VAL A N 1
ATOM 694 C CA . VAL A 1 93 ? 2.107 3.235 11.729 1.00 98.38 93 VAL A CA 1
ATOM 695 C C . VAL A 1 93 ? 3.459 2.897 11.120 1.00 98.38 93 VAL A C 1
ATOM 697 O O . VAL A 1 93 ? 4.503 3.408 11.548 1.00 98.38 93 VAL A O 1
ATOM 700 N N . ILE A 1 94 ? 3.425 2.101 10.055 1.00 98.38 94 ILE A N 1
ATOM 701 C CA . ILE A 1 94 ? 4.606 1.570 9.381 1.00 98.38 94 ILE A CA 1
ATOM 702 C C . ILE A 1 94 ? 4.878 2.350 8.105 1.00 98.38 94 ILE A C 1
ATOM 704 O O . ILE A 1 94 ? 4.084 2.325 7.168 1.00 98.38 94 ILE A O 1
ATOM 708 N N . THR A 1 95 ? 6.021 3.033 8.065 1.00 98.06 95 THR A N 1
ATOM 709 C CA . THR A 1 95 ? 6.463 3.772 6.879 1.00 98.06 95 THR A CA 1
ATOM 710 C C . THR A 1 95 ? 7.298 2.877 5.970 1.00 98.06 95 THR A C 1
ATOM 712 O O . THR A 1 95 ? 8.305 2.311 6.396 1.00 98.06 95 THR A O 1
ATOM 715 N N . LEU A 1 96 ? 6.884 2.769 4.711 1.00 98.06 96 LEU A N 1
ATOM 716 C CA . LEU A 1 96 ? 7.511 1.956 3.675 1.00 98.06 96 LEU A CA 1
ATOM 717 C C . LEU A 1 96 ? 8.258 2.844 2.676 1.00 98.06 96 LEU A C 1
ATOM 719 O O . LEU A 1 96 ? 7.791 3.932 2.348 1.00 98.06 96 LEU A O 1
ATOM 723 N N . HIS A 1 97 ? 9.381 2.338 2.163 1.00 96.69 97 HIS A N 1
ATOM 724 C CA . HIS A 1 97 ? 10.285 3.062 1.261 1.00 96.69 97 HIS A CA 1
ATOM 725 C C . HIS A 1 97 ? 10.553 2.220 -0.006 1.00 96.69 97 HIS A C 1
ATOM 727 O O . HIS A 1 97 ? 11.598 1.573 -0.113 1.00 96.69 97 HIS A O 1
ATOM 733 N N . PRO A 1 98 ? 9.593 2.126 -0.945 1.00 94.06 98 PRO A N 1
ATOM 734 C CA . PRO A 1 98 ? 9.718 1.314 -2.158 1.00 94.06 98 PRO A CA 1
ATOM 735 C C . PRO A 1 98 ? 10.366 2.096 -3.322 1.00 94.06 98 PRO A C 1
ATOM 737 O O . PRO A 1 98 ? 9.833 2.123 -4.428 1.00 94.06 98 PRO A O 1
ATOM 740 N N . ASP A 1 99 ? 11.504 2.751 -3.083 1.00 93.56 99 ASP A N 1
ATOM 741 C CA . ASP A 1 99 ? 12.206 3.624 -4.049 1.00 93.56 99 ASP A CA 1
ATOM 742 C C . ASP A 1 99 ? 13.092 2.872 -5.067 1.00 93.56 99 ASP A C 1
ATOM 744 O O . ASP A 1 99 ? 13.680 3.457 -5.977 1.00 93.56 99 ASP A O 1
ATOM 748 N N . SER A 1 100 ? 13.197 1.557 -4.905 1.00 95.75 100 SER A N 1
ATOM 749 C CA . SER A 1 100 ? 14.072 0.663 -5.656 1.00 95.75 100 SER A CA 1
ATOM 750 C C . SER A 1 100 ? 13.528 -0.765 -5.604 1.00 95.75 100 SER A C 1
ATOM 752 O O . SER A 1 100 ? 12.687 -1.085 -4.765 1.00 95.75 100 SER A O 1
ATOM 754 N N . VAL A 1 101 ? 14.024 -1.665 -6.460 1.00 94.62 101 VAL A N 1
ATOM 755 C CA . VAL A 1 101 ? 13.633 -3.092 -6.417 1.00 94.62 101 VAL A CA 1
ATOM 756 C C . VAL A 1 101 ? 13.944 -3.706 -5.047 1.00 94.62 101 VAL A C 1
ATOM 758 O O . VAL A 1 101 ? 13.101 -4.373 -4.451 1.00 94.62 101 VAL A O 1
ATOM 761 N N . SER A 1 102 ? 15.119 -3.413 -4.488 1.00 95.94 102 SER A N 1
ATOM 762 C CA . SER A 1 102 ? 15.486 -3.836 -3.134 1.00 95.94 102 SER A CA 1
ATOM 763 C C . SER A 1 102 ? 14.608 -3.183 -2.058 1.00 95.94 102 SER A C 1
ATOM 765 O O . SER A 1 102 ? 14.252 -3.847 -1.082 1.00 95.94 102 SER A O 1
ATOM 767 N N . GLY A 1 103 ? 14.211 -1.919 -2.236 1.00 97.12 103 GLY A N 1
ATOM 768 C CA . GLY A 1 103 ? 13.240 -1.229 -1.380 1.00 97.12 103 GLY A CA 1
ATOM 769 C C . GLY A 1 103 ? 11.851 -1.877 -1.407 1.00 97.12 103 GLY A C 1
ATOM 770 O O . GLY A 1 103 ? 11.217 -2.034 -0.360 1.00 97.12 103 GLY A O 1
ATOM 771 N N . ILE A 1 104 ? 11.401 -2.346 -2.574 1.00 97.12 104 ILE A N 1
ATOM 772 C CA . ILE A 1 104 ? 10.164 -3.127 -2.727 1.00 97.12 104 ILE A CA 1
ATOM 773 C C . ILE A 1 104 ? 10.285 -4.455 -1.976 1.00 97.12 104 ILE A C 1
ATOM 775 O O . ILE A 1 104 ? 9.409 -4.775 -1.173 1.00 97.12 104 ILE A O 1
ATOM 779 N N . TYR A 1 105 ? 11.383 -5.199 -2.153 1.00 97.94 105 TYR A N 1
ATOM 780 C CA . TYR A 1 105 ? 11.605 -6.460 -1.434 1.00 97.94 105 TYR A CA 1
ATOM 781 C C . TYR A 1 105 ? 11.590 -6.258 0.081 1.00 97.94 105 TYR A C 1
ATOM 783 O O . TYR A 1 105 ? 10.935 -7.008 0.803 1.00 97.94 105 TYR A O 1
ATOM 791 N N . ARG A 1 106 ? 12.258 -5.206 0.566 1.00 98.31 106 ARG A N 1
ATOM 792 C CA . ARG A 1 106 ? 12.247 -4.842 1.985 1.00 98.31 106 ARG A CA 1
ATOM 793 C C . ARG A 1 106 ? 10.842 -4.487 2.466 1.00 98.31 106 ARG A C 1
ATOM 795 O O . ARG A 1 106 ? 10.448 -4.932 3.537 1.00 98.31 106 ARG A O 1
ATOM 802 N N . SER A 1 107 ? 10.084 -3.726 1.680 1.00 98.31 107 SER A N 1
ATOM 803 C CA . SER A 1 107 ? 8.706 -3.359 2.020 1.00 98.31 107 SER A CA 1
ATOM 804 C C . SER A 1 107 ? 7.809 -4.596 2.130 1.00 98.31 107 SER A C 1
ATOM 806 O O . SER A 1 107 ? 7.048 -4.700 3.087 1.00 98.31 107 SER A O 1
ATOM 808 N N . ILE A 1 108 ? 7.952 -5.572 1.223 1.00 98.62 108 ILE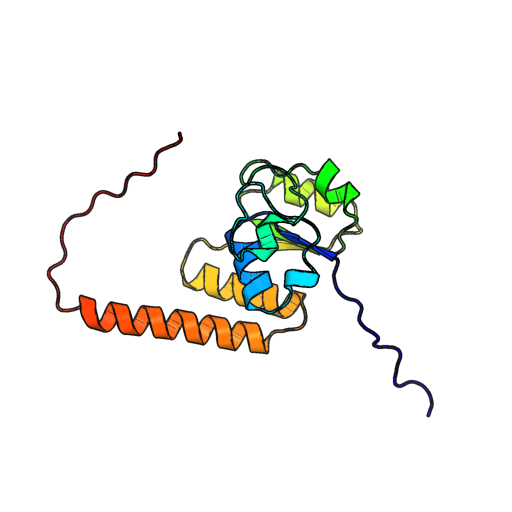 A N 1
ATOM 809 C CA . ILE A 1 108 ? 7.244 -6.860 1.298 1.00 98.62 108 ILE A CA 1
ATOM 810 C C . ILE A 1 108 ? 7.589 -7.606 2.591 1.00 98.62 108 ILE A C 1
ATOM 812 O O . ILE A 1 108 ? 6.679 -8.084 3.263 1.00 98.62 108 ILE A O 1
ATOM 816 N N . GLN A 1 109 ? 8.873 -7.692 2.959 1.00 98.50 109 GLN A N 1
ATOM 817 C CA . GLN A 1 109 ? 9.286 -8.359 4.201 1.00 98.50 109 GLN A CA 1
ATOM 818 C C . GLN A 1 109 ? 8.723 -7.656 5.438 1.00 98.50 109 GLN A C 1
ATOM 820 O O . GLN A 1 109 ? 8.121 -8.314 6.276 1.00 98.50 109 GLN A O 1
ATOM 825 N N . ILE A 1 110 ? 8.825 -6.325 5.515 1.00 98.56 110 ILE A N 1
ATOM 826 C CA . ILE A 1 110 ? 8.281 -5.542 6.635 1.00 98.56 110 ILE A CA 1
ATOM 827 C C . ILE A 1 110 ? 6.772 -5.765 6.775 1.00 98.56 110 ILE A C 1
ATOM 829 O O . ILE A 1 110 ? 6.282 -5.983 7.883 1.00 98.56 110 ILE A O 1
ATOM 833 N N . ILE A 1 111 ? 6.026 -5.725 5.664 1.00 98.44 111 ILE A N 1
ATOM 834 C CA . ILE A 1 111 ? 4.584 -6.001 5.680 1.00 98.44 111 ILE A CA 1
ATOM 835 C C . ILE A 1 111 ? 4.336 -7.426 6.184 1.00 98.44 111 ILE A C 1
ATOM 837 O O . ILE A 1 111 ? 3.541 -7.611 7.102 1.00 98.44 111 ILE A O 1
ATOM 841 N N . ALA A 1 112 ? 5.029 -8.417 5.619 1.00 98.19 112 ALA A N 1
ATOM 842 C CA . ALA A 1 112 ? 4.873 -9.826 5.964 1.00 98.19 112 ALA A CA 1
ATOM 843 C C . ALA A 1 112 ? 5.187 -10.115 7.439 1.00 98.19 112 ALA A C 1
ATOM 845 O O . ALA A 1 112 ? 4.446 -10.852 8.083 1.00 98.19 112 ALA A O 1
ATOM 846 N N . GLU A 1 113 ? 6.237 -9.517 7.993 1.00 97.56 113 GLU A N 1
ATOM 847 C CA . GLU A 1 113 ? 6.575 -9.606 9.415 1.00 97.56 113 GLU A CA 1
ATOM 848 C C . GLU A 1 113 ? 5.469 -9.006 10.285 1.00 97.56 113 GLU A C 1
ATOM 850 O O . GLU A 1 113 ? 5.013 -9.643 11.235 1.00 97.56 113 GLU A O 1
ATOM 855 N N . LYS A 1 114 ? 4.987 -7.810 9.927 1.00 97.19 114 LYS A N 1
ATOM 856 C CA . LYS A 1 114 ? 3.964 -7.090 10.695 1.00 97.19 114 LYS A CA 1
ATOM 857 C C . LYS A 1 114 ? 2.616 -7.798 10.734 1.00 97.19 114 LYS A C 1
ATOM 859 O O . LYS A 1 114 ? 1.926 -7.699 11.738 1.00 97.19 114 LYS A O 1
ATOM 864 N N . ILE A 1 115 ? 2.264 -8.541 9.688 1.00 95.75 115 ILE A N 1
ATOM 865 C CA . ILE A 1 115 ? 1.025 -9.334 9.638 1.00 95.75 115 ILE A CA 1
ATOM 866 C C . ILE A 1 115 ? 1.214 -10.787 10.112 1.00 95.75 115 ILE A C 1
ATOM 868 O O . ILE A 1 115 ? 0.296 -11.596 9.978 1.00 95.75 115 ILE A O 1
ATOM 872 N N . GLY A 1 116 ? 2.397 -11.152 10.625 1.00 95.56 116 GLY A N 1
ATOM 873 C CA . GLY A 1 116 ? 2.679 -12.497 11.140 1.00 95.56 116 GLY A CA 1
ATOM 874 C C . GLY A 1 116 ? 2.833 -13.579 10.063 1.00 95.56 116 GLY A C 1
ATOM 875 O O . GLY A 1 116 ? 2.584 -14.754 10.323 1.00 95.56 116 GLY A O 1
ATOM 876 N N . MET A 1 117 ? 3.233 -13.206 8.845 1.00 96.25 117 MET A N 1
ATOM 877 C CA . MET A 1 117 ? 3.396 -14.101 7.692 1.00 96.25 117 MET A CA 1
ATOM 878 C C . MET A 1 117 ? 4.788 -14.009 7.018 1.00 96.25 117 MET A C 1
ATOM 880 O O . MET A 1 117 ? 4.853 -13.994 5.783 1.00 96.25 117 MET A O 1
ATOM 884 N N . PRO A 1 118 ? 5.915 -13.987 7.761 1.00 97.19 118 PRO A N 1
ATOM 885 C CA . PRO A 1 118 ? 7.246 -13.720 7.199 1.00 97.19 118 PRO A CA 1
ATOM 886 C C . PRO A 1 118 ? 7.635 -14.689 6.072 1.00 97.19 118 PRO A C 1
ATOM 888 O O . PRO A 1 118 ? 8.114 -14.264 5.023 1.00 97.19 118 PRO A O 1
ATOM 891 N N . GLU A 1 119 ? 7.325 -15.982 6.212 1.00 97.94 119 GLU A N 1
ATOM 892 C CA . GLU A 1 119 ? 7.631 -16.972 5.172 1.00 97.94 119 GLU A CA 1
ATOM 893 C C . GLU A 1 119 ? 6.899 -16.712 3.847 1.00 97.94 119 GLU A C 1
ATOM 895 O O . GLU A 1 119 ? 7.437 -16.983 2.771 1.00 97.94 119 GLU A O 1
ATOM 900 N N . ARG A 1 120 ? 5.661 -16.192 3.901 1.00 98.19 120 ARG A N 1
ATOM 901 C CA . ARG A 1 120 ? 4.928 -15.799 2.688 1.00 98.19 120 ARG A CA 1
ATOM 902 C C . ARG A 1 120 ? 5.613 -14.609 2.024 1.00 98.19 120 ARG A C 1
ATOM 904 O O . ARG A 1 120 ? 5.727 -14.601 0.803 1.00 98.19 120 ARG A O 1
ATOM 911 N N . GLY A 1 121 ? 6.133 -13.673 2.819 1.00 98.38 121 GLY A N 1
ATOM 912 C CA . GLY A 1 121 ? 6.973 -12.576 2.343 1.00 98.38 121 GLY A CA 1
ATOM 913 C C . GLY A 1 121 ? 8.215 -13.077 1.616 1.00 98.38 121 GLY A C 1
ATOM 914 O O . GLY A 1 121 ? 8.475 -12.666 0.488 1.00 98.38 121 GLY A O 1
ATOM 915 N N . THR A 1 122 ? 8.973 -13.997 2.222 1.00 98.56 122 THR A N 1
ATOM 916 C CA . THR A 1 122 ? 10.160 -14.610 1.596 1.00 98.56 122 THR A CA 1
ATOM 917 C C . THR A 1 122 ? 9.823 -15.270 0.263 1.00 98.56 122 THR A C 1
ATOM 919 O O . THR A 1 122 ? 10.486 -14.990 -0.734 1.00 98.56 122 THR A O 1
ATOM 922 N N . ARG A 1 123 ? 8.762 -16.085 0.216 1.00 98.50 123 ARG A N 1
ATOM 923 C CA . ARG A 1 123 ? 8.326 -16.743 -1.026 1.00 98.50 123 ARG A CA 1
ATOM 924 C C . ARG A 1 123 ? 7.899 -15.740 -2.096 1.00 98.50 123 ARG A C 1
ATOM 926 O O . ARG A 1 123 ? 8.271 -15.903 -3.255 1.00 98.50 123 ARG A O 1
ATOM 933 N N . LEU A 1 124 ? 7.167 -14.691 -1.717 1.00 98.31 124 LEU A N 1
ATOM 934 C CA . LEU A 1 124 ? 6.741 -13.648 -2.649 1.00 98.31 124 LEU A CA 1
ATOM 935 C C . LEU A 1 124 ? 7.949 -12.920 -3.253 1.00 98.31 124 LEU A C 1
ATOM 937 O O . LEU A 1 124 ? 8.045 -12.813 -4.473 1.00 98.31 124 LEU A O 1
ATOM 941 N N . VAL A 1 125 ? 8.915 -12.506 -2.427 1.00 98.44 125 VAL A N 1
ATOM 942 C CA . VAL A 1 125 ? 10.155 -11.878 -2.914 1.00 98.44 125 VAL A CA 1
ATOM 943 C C . VAL A 1 125 ? 10.918 -12.808 -3.857 1.00 98.44 125 VAL A C 1
ATOM 945 O O . VAL A 1 125 ? 11.309 -12.377 -4.936 1.00 98.44 125 VAL A O 1
ATOM 948 N N . GLN A 1 126 ? 11.080 -14.086 -3.502 1.00 98.00 126 GLN A N 1
ATOM 949 C CA . GLN A 1 126 ? 11.757 -15.067 -4.358 1.00 98.00 126 GLN A CA 1
ATOM 950 C C . GLN A 1 126 ? 11.060 -15.247 -5.712 1.00 98.00 126 GLN A C 1
ATOM 952 O O . GLN A 1 126 ? 11.738 -15.380 -6.731 1.00 98.00 126 GLN A O 1
ATOM 957 N N . SER A 1 127 ? 9.723 -15.242 -5.735 1.00 97.25 127 SER A N 1
ATOM 958 C CA . SER A 1 127 ? 8.960 -15.360 -6.982 1.00 97.25 127 SER A CA 1
ATOM 959 C C . SER A 1 127 ? 9.171 -14.154 -7.900 1.00 97.25 127 SER A C 1
ATOM 961 O O . SER A 1 127 ? 9.552 -14.335 -9.055 1.00 97.25 127 SER A O 1
ATOM 963 N N . ILE A 1 128 ? 9.051 -12.933 -7.364 1.00 95.75 128 ILE A N 1
ATOM 964 C CA . ILE A 1 128 ? 9.261 -11.686 -8.114 1.00 95.75 128 ILE A CA 1
ATOM 965 C C . ILE A 1 128 ? 10.699 -11.620 -8.637 1.00 95.75 128 ILE A C 1
ATOM 967 O O . ILE A 1 128 ? 10.929 -11.311 -9.805 1.00 95.75 128 ILE A O 1
ATOM 971 N N . ASP A 1 129 ? 11.671 -11.947 -7.785 1.00 95.56 129 ASP A N 1
ATOM 972 C CA . ASP A 1 129 ? 13.081 -11.927 -8.154 1.00 95.56 129 ASP A CA 1
ATOM 973 C C . ASP A 1 129 ? 13.390 -12.923 -9.275 1.00 95.56 129 ASP A C 1
ATOM 975 O O . ASP A 1 129 ? 14.056 -12.578 -10.254 1.00 95.56 129 ASP A O 1
ATOM 979 N N . SER A 1 130 ? 12.829 -14.130 -9.192 1.00 94.50 130 SER A N 1
ATOM 980 C CA . SER A 1 130 ? 12.974 -15.149 -10.233 1.00 94.50 130 SER A CA 1
ATOM 981 C C . SER A 1 130 ? 12.391 -14.683 -11.571 1.00 94.50 130 SER A C 1
ATOM 983 O O . SER A 1 130 ? 13.026 -14.866 -12.610 1.00 94.50 130 SER A O 1
ATOM 985 N N . GLU A 1 131 ? 11.217 -14.047 -11.568 1.00 91.88 131 GLU A N 1
ATOM 986 C CA . GLU A 1 131 ? 10.584 -13.515 -12.782 1.00 91.88 131 GLU A CA 1
ATOM 987 C C . GLU A 1 131 ? 11.404 -12.382 -13.419 1.00 91.88 131 GLU A C 1
ATOM 989 O O . GLU A 1 131 ? 11.629 -12.372 -14.636 1.00 91.88 131 GLU A O 1
ATOM 994 N N . ILE A 1 132 ? 11.925 -11.455 -12.609 1.00 90.06 132 ILE A N 1
ATOM 995 C CA . ILE A 1 132 ? 12.793 -10.368 -13.085 1.00 90.06 132 ILE A CA 1
ATOM 996 C C . ILE A 1 132 ? 14.077 -10.933 -13.709 1.00 90.06 132 ILE A C 1
ATOM 998 O O . ILE A 1 132 ? 14.472 -10.508 -14.803 1.00 90.06 132 ILE A O 1
ATOM 1002 N N . HIS A 1 133 ? 14.722 -11.912 -13.069 1.00 88.88 133 HIS A N 1
ATOM 1003 C CA . HIS A 1 133 ? 15.943 -12.536 -13.588 1.00 88.88 133 HIS A CA 1
ATOM 1004 C C . HIS A 1 133 ? 15.700 -13.299 -14.894 1.00 88.88 133 HIS A C 1
ATOM 1006 O O . HIS A 1 133 ? 16.488 -13.166 -15.837 1.00 88.88 133 HIS A O 1
ATOM 1012 N N . GLN A 1 134 ? 14.594 -14.043 -14.997 1.00 85.88 134 GLN A N 1
ATOM 1013 C CA . GLN A 1 134 ? 14.214 -14.730 -16.236 1.00 85.88 134 GLN A CA 1
ATOM 1014 C C . GLN A 1 134 ? 14.038 -13.745 -17.398 1.00 85.88 134 GLN A C 1
ATOM 1016 O O . GLN A 1 134 ? 14.511 -14.001 -18.508 1.00 85.88 134 GLN A O 1
ATOM 1021 N N . ASN A 1 135 ? 13.420 -12.589 -17.149 1.00 80.50 135 ASN A N 1
ATOM 1022 C CA . ASN A 1 135 ? 13.225 -11.562 -18.171 1.00 80.50 135 ASN A CA 1
ATOM 1023 C C . ASN A 1 135 ? 14.532 -10.849 -18.544 1.00 80.50 135 ASN A C 1
ATOM 1025 O O . ASN A 1 135 ? 14.807 -10.643 -19.727 1.00 80.50 135 ASN A O 1
ATOM 1029 N N . THR A 1 136 ? 15.380 -10.545 -17.562 1.00 78.69 136 THR A N 1
ATOM 1030 C CA . THR A 1 136 ? 16.688 -9.908 -17.789 1.00 78.69 136 THR A CA 1
ATOM 1031 C C . THR A 1 136 ? 17.621 -10.812 -18.599 1.00 78.69 136 THR A C 1
ATOM 1033 O O . THR A 1 136 ? 18.320 -10.352 -19.503 1.00 78.69 136 THR A O 1
ATOM 1036 N N . GLY A 1 137 ? 17.590 -12.126 -18.351 1.00 73.25 137 GLY A N 1
ATOM 1037 C CA . GLY A 1 137 ? 18.346 -13.108 -19.132 1.00 73.25 137 GLY A CA 1
ATOM 1038 C C . GLY A 1 137 ? 17.977 -13.119 -20.622 1.00 73.25 137 GLY A C 1
ATOM 1039 O O . GLY A 1 137 ? 18.848 -13.318 -21.470 1.00 73.25 137 GLY A O 1
ATOM 1040 N N . ARG A 1 138 ? 16.709 -12.841 -20.956 1.00 73.75 138 ARG A N 1
ATOM 1041 C CA . ARG A 1 138 ? 16.211 -12.771 -22.343 1.00 73.75 138 ARG A CA 1
ATOM 1042 C C . ARG A 1 138 ? 16.621 -11.479 -23.047 1.00 73.75 138 ARG A C 1
ATOM 1044 O O . ARG A 1 138 ? 16.878 -11.499 -24.248 1.00 73.75 138 ARG A O 1
ATOM 1051 N N . THR A 1 139 ? 16.696 -10.366 -22.318 1.00 80.25 139 THR A N 1
ATOM 1052 C CA . THR A 1 139 ? 16.949 -9.034 -22.891 1.00 80.25 139 THR A CA 1
ATOM 1053 C C . THR A 1 139 ? 18.421 -8.627 -22.882 1.00 80.25 139 THR A C 1
ATOM 1055 O O . THR A 1 139 ? 18.807 -7.773 -23.673 1.00 80.25 139 THR A O 1
ATOM 1058 N N . ASN A 1 140 ? 19.278 -9.269 -22.079 1.00 73.00 140 ASN A N 1
ATOM 1059 C CA . ASN A 1 140 ? 20.705 -8.923 -21.975 1.00 73.00 140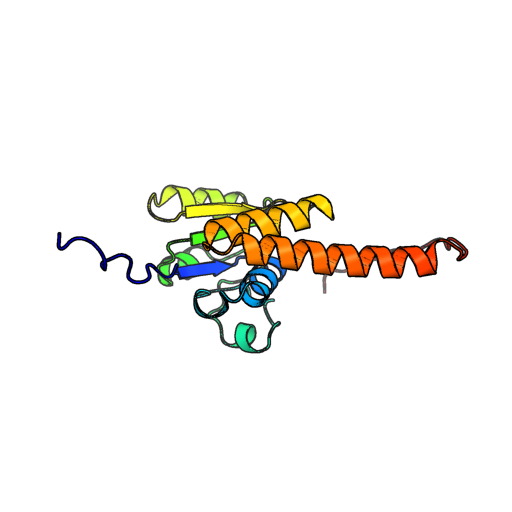 ASN A CA 1
ATOM 1060 C C . ASN A 1 140 ? 21.496 -9.042 -23.292 1.00 73.00 140 ASN A C 1
ATOM 1062 O O . ASN A 1 140 ? 22.573 -8.463 -23.418 1.00 73.00 140 ASN A O 1
ATOM 1066 N N . ARG A 1 141 ? 20.979 -9.793 -24.271 1.00 74.94 141 ARG A N 1
ATOM 1067 C CA . ARG A 1 141 ? 21.575 -9.945 -25.610 1.00 74.94 141 ARG A CA 1
ATOM 1068 C C . ARG A 1 141 ? 20.942 -9.036 -26.669 1.00 74.94 141 ARG A C 1
ATOM 1070 O O . ARG A 1 141 ? 21.375 -9.060 -27.816 1.00 74.94 141 ARG A O 1
ATOM 1077 N N . ALA A 1 142 ? 19.920 -8.263 -26.308 1.00 80.75 142 ALA A N 1
ATOM 1078 C CA . ALA A 1 142 ? 19.240 -7.356 -27.220 1.00 80.75 142 ALA A CA 1
ATOM 1079 C C . ALA A 1 142 ? 19.974 -6.000 -27.319 1.00 80.75 142 ALA A C 1
ATOM 1081 O O . ALA A 1 142 ? 20.662 -5.592 -26.377 1.00 80.75 142 ALA A O 1
ATOM 1082 N N . PRO A 1 143 ? 19.821 -5.264 -28.436 1.00 85.88 143 PRO A N 1
ATOM 1083 C CA . PRO A 1 143 ? 20.261 -3.873 -28.530 1.00 85.88 143 PRO A CA 1
ATOM 1084 C C . PRO A 1 143 ? 19.640 -3.017 -27.413 1.00 85.88 143 PRO A C 1
ATOM 1086 O O . PRO A 1 143 ? 18.506 -3.265 -27.010 1.00 85.88 143 PRO A O 1
ATOM 1089 N N . LYS A 1 144 ? 20.356 -1.989 -26.932 1.00 88.56 144 LYS A N 1
ATOM 1090 C CA . LYS A 1 144 ? 19.873 -1.044 -25.904 1.00 88.56 144 LYS A CA 1
ATOM 1091 C C . LYS A 1 144 ? 19.323 0.233 -26.564 1.00 88.56 144 LYS A C 1
ATOM 1093 O O . LYS A 1 144 ? 20.101 1.167 -26.777 1.00 88.56 144 LYS A O 1
ATOM 1098 N N . PRO A 1 145 ? 18.032 0.298 -26.945 1.00 91.31 145 PRO A N 1
ATOM 1099 C CA . PRO A 1 145 ? 17.472 1.492 -27.566 1.00 91.31 145 PRO A CA 1
ATOM 1100 C C . PRO A 1 145 ? 17.438 2.661 -26.576 1.00 91.31 145 PRO A C 1
ATOM 1102 O O . PRO A 1 145 ? 17.334 2.474 -25.364 1.00 91.31 145 PRO A O 1
ATOM 1105 N N . LYS A 1 146 ? 17.487 3.887 -27.101 1.00 95.38 146 LYS A N 1
ATOM 1106 C CA . LYS A 1 146 ? 17.198 5.087 -26.310 1.00 95.38 146 LYS A CA 1
ATOM 1107 C C . LYS A 1 146 ? 15.690 5.169 -26.087 1.00 95.38 146 LYS A C 1
ATOM 1109 O O . LYS A 1 146 ? 14.928 5.043 -27.041 1.00 95.38 146 LYS A O 1
ATOM 1114 N N . VAL A 1 147 ? 15.278 5.388 -24.842 1.00 94.88 147 VAL A N 1
ATOM 1115 C CA . VAL A 1 147 ? 13.867 5.420 -24.437 1.00 94.88 147 VAL A CA 1
ATOM 1116 C C . VAL A 1 147 ? 13.568 6.744 -23.739 1.00 94.88 147 VAL A C 1
ATOM 1118 O O . VAL A 1 147 ? 14.376 7.221 -22.944 1.00 94.88 147 VAL A O 1
ATOM 1121 N N . LEU A 1 148 ? 12.398 7.318 -24.027 1.00 96.06 148 LEU A N 1
ATOM 1122 C CA . LEU A 1 148 ? 11.806 8.424 -23.279 1.00 96.06 148 LEU A CA 1
ATOM 1123 C C . LEU A 1 148 ? 10.634 7.875 -22.457 1.00 96.06 148 LEU A C 1
ATOM 1125 O O . LEU A 1 148 ? 9.701 7.308 -23.022 1.00 96.06 148 LEU A O 1
ATOM 1129 N N . PHE A 1 149 ? 10.681 8.047 -21.137 1.00 94.44 149 PHE A N 1
ATOM 1130 C CA . PHE A 1 149 ? 9.596 7.682 -20.228 1.00 94.44 149 PHE A CA 1
ATOM 1131 C C . PHE A 1 149 ? 8.846 8.950 -19.810 1.00 94.44 149 PHE A C 1
ATOM 1133 O O . PHE A 1 149 ? 9.427 9.829 -19.176 1.00 94.44 149 PHE A O 1
ATOM 1140 N N . VAL A 1 150 ? 7.574 9.063 -20.201 1.00 94.00 150 VAL A N 1
ATOM 1141 C CA . VAL A 1 150 ? 6.735 10.240 -19.935 1.00 94.00 150 VAL A CA 1
ATOM 1142 C C . VAL A 1 150 ? 5.617 9.853 -18.979 1.00 94.00 150 VAL A C 1
ATOM 1144 O O . VAL A 1 150 ? 4.830 8.957 -19.271 1.00 94.00 150 VAL A O 1
ATOM 1147 N N . VAL A 1 151 ? 5.529 10.563 -17.857 1.00 90.69 151 VAL A N 1
ATOM 1148 C CA . VAL A 1 151 ? 4.438 10.434 -16.886 1.00 90.69 151 VAL A CA 1
ATOM 1149 C C . VAL A 1 151 ? 3.644 11.735 -16.901 1.00 90.69 151 VAL A C 1
ATOM 1151 O O . VAL A 1 151 ? 4.164 12.787 -16.532 1.00 90.69 151 VAL A O 1
ATOM 1154 N N . GLY A 1 152 ? 2.395 11.670 -17.361 1.00 85.12 152 GLY A N 1
ATOM 1155 C CA . GLY A 1 152 ? 1.462 12.797 -17.355 1.00 85.12 152 GLY A CA 1
ATOM 1156 C C . GLY A 1 152 ? 0.548 12.775 -16.130 1.00 85.12 152 GLY A C 1
ATOM 1157 O O . GLY A 1 152 ? 0.330 11.727 -15.527 1.00 85.12 152 GLY A O 1
ATOM 1158 N N . ARG A 1 153 ? -0.010 13.935 -15.778 1.00 75.25 153 ARG A N 1
ATOM 1159 C CA . ARG A 1 153 ? -1.178 14.035 -14.892 1.00 75.25 153 ARG A CA 1
ATOM 1160 C C . ARG A 1 153 ? -2.374 14.384 -15.776 1.00 75.25 153 ARG A C 1
ATOM 1162 O O . ARG A 1 153 ? -2.310 15.396 -16.469 1.00 75.25 153 ARG A O 1
ATOM 1169 N N . THR A 1 154 ? -3.387 13.523 -15.803 1.00 55.34 154 THR A N 1
ATOM 1170 C CA . THR A 1 154 ? -4.706 13.814 -16.391 1.00 55.34 154 THR A CA 1
ATOM 1171 C C . THR A 1 154 ? -5.609 14.447 -15.356 1.00 55.34 154 THR A C 1
ATOM 1173 O O . THR A 1 154 ? -5.544 13.971 -14.199 1.00 55.34 154 THR A O 1
#

Radius of gyration: 18.03 Å; chains: 1; bounding box: 37×42×61 Å

Foldseek 3Di:
DPPPPPPPDPQFQEEELDQLLQQLCVLLVSNVSDQEYAPPNPPPVSRVPHHHQYHSQDGNLVSVVVSVGQEYEHEPNNVVSQVVVVVVVRHHYHYAYPPDLVSSLVRSQVSCVVRVRNVSSVVVNVVVVVVVVVVCVVPVPPDDDDDDDDDDDD

Secondary structure (DSSP, 8-state):
-------------EEESSHHHHHHHHHTT-GGGEEEB-TT---SGGGTTSPB-B-SSSB-HHHHHHT--SEEEEETT-HHHHHHHHHTSSSEEEEE--SSHHHHHHHHHHHHHHTT-HHHHHHHHHHHHHHHHHHHHHHTTS------------